Protein AF-A0A2N2SNY4-F1 (afdb_monomer)

Radius of gyration: 19.77 Å; Cα contacts (8 Å, |Δi|>4): 117; chains: 1; bounding box: 53×41×48 Å

Solvent-accessible surface area (backbone atoms only — not comparable to full-atom values): 9964 Å² total; per-residue (Å²): 101,64,59,51,67,54,63,77,70,66,74,84,57,53,71,72,62,57,64,70,41,65,40,71,82,80,48,63,94,83,63,80,76,83,81,83,76,68,65,72,81,78,48,90,68,44,53,67,62,48,39,49,49,42,38,76,70,58,77,34,98,44,68,74,47,50,36,74,88,60,61,48,67,61,62,56,43,37,53,38,34,42,36,34,71,74,74,69,45,56,78,60,51,66,59,52,51,49,35,33,75,70,67,31,40,61,59,75,58,46,70,56,45,49,61,50,49,53,50,24,33,76,68,41,36,80,79,15,34,39,27,55,53,47,26,61,74,69,73,52,53,80,84,69,64,65,92,81,70,63,94,67,65,83,52,68,76,72,88,81,79,132

Sequence (162 aa):
DWTPPHLATCGEFSEAELTAFYNPKKLPAATAFPRYLAPYHAWDYDQDKVIRKVTELGLVQRSSHASPIVSNYPINWLMMYSDLKQFGYNPYAPEFAALIRERKASLAYWRIMAPVVDFMIRNKLGLGREVRRSMEWLGLRDDDLRINLPKGAYDPPLLRDA

Secondary structure (DSSP, 8-state):
--S-HHHHHSSSS-HHHHTTS--GGGS-TT-PPP----GGGTS---HHHHHHHHHHTT-SSSGGGGSHHHHS-THHHHHHHHHHHHTSS-TTHHHHHHHHHTTSS-HHHHHHHHHHHHHHHHTT-GGGHHHHHHHHHTT--TTT----SPTTSSS-------

Structure (mmCIF, N/CA/C/O backbone):
data_AF-A0A2N2SNY4-F1
#
_entry.id   AF-A0A2N2SNY4-F1
#
loop_
_atom_site.group_PDB
_atom_site.id
_atom_site.type_symbol
_atom_site.label_atom_id
_atom_site.label_alt_id
_atom_site.label_comp_id
_atom_site.label_asym_id
_atom_site.label_entity_id
_atom_site.label_seq_id
_atom_site.pdbx_PDB_ins_code
_atom_site.Cartn_x
_atom_site.Cartn_y
_atom_site.Cartn_z
_atom_site.occupancy
_atom_site.B_iso_or_equiv
_atom_site.auth_seq_id
_atom_site.auth_comp_id
_atom_site.auth_asym_id
_atom_site.auth_atom_id
_atom_site.pdbx_PDB_model_num
ATOM 1 N N . ASP A 1 1 ? -22.367 -6.490 -8.214 1.00 81.06 1 ASP A N 1
ATOM 2 C CA . ASP A 1 1 ? -21.243 -7.423 -8.284 1.00 81.06 1 ASP A CA 1
ATOM 3 C C . ASP A 1 1 ? -19.961 -6.637 -8.114 1.00 81.06 1 ASP A C 1
ATOM 5 O O . ASP A 1 1 ? -19.827 -5.635 -8.804 1.00 81.06 1 ASP A O 1
ATOM 9 N N . TRP A 1 2 ? -19.134 -6.979 -7.126 1.00 82.88 2 TRP A N 1
ATOM 10 C CA . TRP A 1 2 ? -17.852 -6.311 -6.866 1.00 82.88 2 TRP A CA 1
ATOM 11 C C . TRP A 1 2 ? -16.659 -7.185 -7.265 1.00 82.88 2 TRP A C 1
ATOM 13 O O . TRP A 1 2 ? -15.524 -6.822 -6.967 1.00 82.88 2 TRP A O 1
ATOM 23 N N . THR A 1 3 ? -16.884 -8.317 -7.937 1.00 83.19 3 THR A N 1
ATOM 24 C CA . THR A 1 3 ? -15.789 -9.107 -8.505 1.00 83.19 3 THR A CA 1
ATOM 25 C C . THR A 1 3 ? -15.071 -8.285 -9.583 1.00 83.19 3 THR A C 1
ATOM 27 O O . THR A 1 3 ? -15.715 -7.871 -10.554 1.00 83.19 3 THR A O 1
ATOM 30 N N . PRO A 1 4 ? -13.756 -8.023 -9.454 1.00 80.50 4 PRO A N 1
ATOM 31 C CA . PRO A 1 4 ? -13.011 -7.315 -10.487 1.00 80.50 4 PRO A CA 1
ATOM 32 C C . PRO A 1 4 ? -13.043 -8.103 -11.813 1.00 80.50 4 PRO A C 1
ATOM 34 O O . PRO A 1 4 ? -12.748 -9.302 -11.796 1.00 80.50 4 PRO A O 1
ATOM 37 N N . PRO A 1 5 ? -13.358 -7.474 -12.964 1.00 79.69 5 PRO A N 1
ATOM 38 C CA . PRO A 1 5 ? -13.648 -8.192 -14.208 1.00 79.69 5 PRO A CA 1
ATOM 39 C C . PRO A 1 5 ? -12.499 -9.083 -14.666 1.00 79.69 5 PRO A C 1
ATOM 41 O O . PRO A 1 5 ? -12.719 -10.213 -15.090 1.00 79.69 5 PRO A O 1
ATOM 44 N N . HIS A 1 6 ? -11.264 -8.597 -14.528 1.00 79.62 6 HIS A N 1
ATOM 45 C CA . HIS A 1 6 ? -10.089 -9.346 -14.949 1.00 79.62 6 HIS A CA 1
ATOM 46 C C . HIS A 1 6 ? -9.870 -10.623 -14.124 1.00 79.62 6 HIS A C 1
ATOM 48 O O . HIS A 1 6 ? -9.472 -11.637 -14.694 1.00 79.62 6 HIS A O 1
ATOM 54 N N . LEU A 1 7 ? -10.191 -10.609 -12.820 1.00 84.75 7 LEU A N 1
ATOM 55 C CA . LEU A 1 7 ? -10.048 -11.790 -11.959 1.00 84.75 7 LEU A CA 1
ATOM 56 C C . LEU A 1 7 ? -10.996 -12.918 -12.376 1.00 84.75 7 LEU A C 1
ATOM 58 O O . LEU A 1 7 ? -10.652 -14.085 -12.242 1.00 84.75 7 LEU A O 1
ATOM 62 N N . ALA A 1 8 ? -12.160 -12.579 -12.939 1.00 83.00 8 ALA A N 1
ATOM 63 C CA . ALA A 1 8 ? -13.096 -13.572 -13.457 1.00 83.00 8 ALA A CA 1
ATOM 64 C C . ALA A 1 8 ? -12.580 -14.283 -14.723 1.00 83.00 8 ALA A C 1
ATOM 66 O O . ALA A 1 8 ? -13.025 -15.386 -15.028 1.00 83.00 8 ALA A O 1
ATOM 67 N N . THR A 1 9 ? -11.659 -13.662 -15.469 1.00 84.12 9 THR A N 1
ATOM 68 C CA . THR A 1 9 ? -11.185 -14.165 -16.771 1.00 84.12 9 THR A CA 1
ATOM 69 C C . THR A 1 9 ? -9.730 -14.627 -16.783 1.00 84.12 9 THR A C 1
ATOM 71 O O . THR A 1 9 ? -9.304 -15.217 -17.771 1.00 84.12 9 THR A O 1
ATOM 74 N N . CYS A 1 10 ? -8.944 -14.349 -15.738 1.00 83.94 10 CYS A N 1
ATOM 75 C CA . CYS A 1 10 ? -7.505 -14.631 -15.739 1.00 83.94 10 CYS A CA 1
ATOM 76 C C . CYS A 1 10 ? -7.155 -16.115 -15.547 1.00 83.94 10 CYS A C 1
ATOM 78 O O . CYS A 1 10 ? -6.023 -16.496 -15.817 1.00 83.94 10 CYS A O 1
ATOM 80 N N . GLY A 1 11 ? -8.100 -16.949 -15.101 1.00 88.19 11 GLY A N 1
ATOM 81 C CA . GLY A 1 11 ? -7.894 -18.391 -14.917 1.00 88.19 11 GLY A CA 1
ATOM 82 C C . GLY A 1 11 ? -7.119 -18.787 -13.654 1.00 88.19 11 GLY A C 1
ATOM 83 O O . GLY A 1 11 ? -6.949 -19.977 -13.414 1.00 88.19 11 GLY A O 1
ATOM 84 N N . GLU A 1 12 ? -6.698 -17.819 -12.835 1.00 89.00 12 GLU A N 1
ATOM 85 C CA . GLU A 1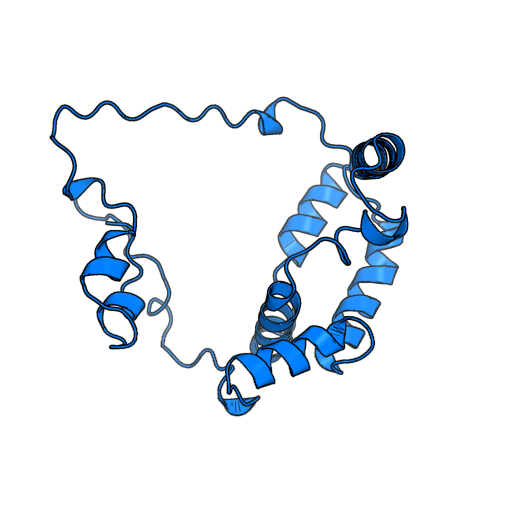 12 ? -5.934 -18.051 -11.595 1.00 89.00 12 GLU A CA 1
ATOM 86 C C . GLU A 1 12 ? -6.819 -18.359 -10.375 1.00 89.00 12 GLU A C 1
ATOM 88 O O . GLU A 1 12 ? -6.330 -18.837 -9.356 1.00 89.00 12 GLU A O 1
ATOM 93 N N . PHE A 1 13 ? -8.123 -18.076 -10.460 1.00 91.31 13 PHE A N 1
ATOM 94 C CA . PHE A 1 13 ? -9.069 -18.234 -9.355 1.00 91.31 13 PHE A CA 1
ATOM 95 C C . PHE A 1 13 ? -10.142 -19.258 -9.705 1.00 91.31 13 PHE A C 1
ATOM 97 O O . PHE A 1 13 ? -10.720 -19.239 -10.794 1.00 91.31 13 PHE A O 1
ATOM 104 N N . SER A 1 14 ? -10.450 -20.128 -8.749 1.00 92.44 14 SER A N 1
ATOM 105 C CA . SER A 1 14 ? -11.592 -21.030 -8.838 1.00 92.44 14 SER A CA 1
ATOM 106 C C . SER A 1 14 ? -12.915 -20.265 -8.761 1.00 92.44 14 SER A C 1
ATOM 108 O O . SER A 1 14 ? -13.008 -19.172 -8.197 1.00 92.44 14 SER A O 1
ATOM 110 N N . GLU A 1 15 ? -13.989 -20.874 -9.265 1.00 88.69 15 GLU A N 1
ATOM 111 C CA . GLU A 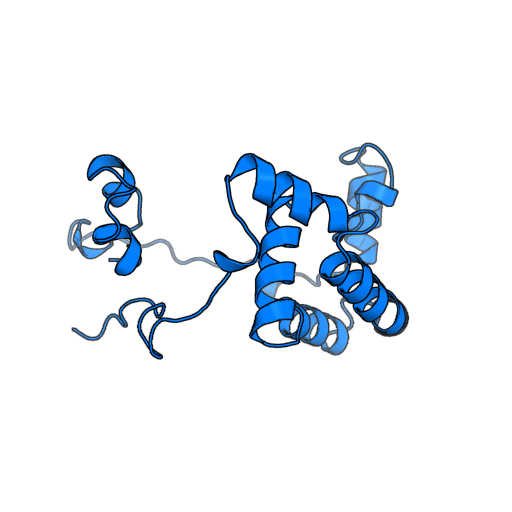1 15 ? -15.337 -20.311 -9.138 1.00 88.69 15 GLU A CA 1
ATOM 112 C C . GLU A 1 15 ? -15.706 -20.056 -7.668 1.00 88.69 15 GLU A C 1
ATOM 114 O O . GLU A 1 15 ? -16.266 -19.011 -7.335 1.00 88.69 15 GLU A O 1
ATOM 119 N N . ALA A 1 16 ? -15.320 -20.974 -6.775 1.00 91.19 16 ALA A N 1
ATOM 120 C CA . ALA A 1 16 ? -15.545 -20.849 -5.341 1.00 91.19 16 ALA A CA 1
ATOM 121 C C . ALA A 1 16 ? -14.867 -19.597 -4.761 1.00 91.19 16 ALA A C 1
ATOM 123 O O . ALA A 1 16 ? -15.512 -18.835 -4.040 1.00 91.19 16 ALA A O 1
ATOM 124 N N . GLU A 1 17 ? -13.609 -19.331 -5.118 1.00 91.69 17 GLU A N 1
ATOM 125 C CA . GLU A 1 17 ? -12.887 -18.128 -4.683 1.00 91.69 17 GLU A CA 1
ATOM 126 C C . GLU A 1 17 ? -1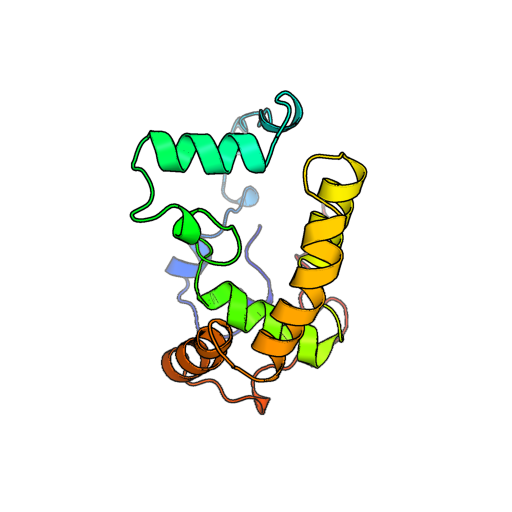3.519 -16.851 -5.243 1.00 91.69 17 GLU A C 1
ATOM 128 O O . GLU A 1 17 ? -13.693 -15.872 -4.516 1.00 91.69 17 GLU A O 1
ATOM 133 N N . LEU A 1 18 ? -13.958 -16.870 -6.503 1.00 89.19 18 LEU A N 1
ATOM 134 C CA . LEU A 1 18 ? -14.642 -15.733 -7.119 1.00 89.19 18 LEU A CA 1
ATOM 135 C C . LEU A 1 18 ? -15.987 -15.415 -6.447 1.00 89.19 18 LEU A C 1
ATOM 137 O O . LEU A 1 18 ? -16.430 -14.265 -6.474 1.00 89.19 18 LEU A O 1
ATOM 141 N N . THR A 1 19 ? -16.635 -16.391 -5.801 1.00 88.69 19 THR A N 1
ATOM 142 C CA . THR A 1 19 ? -17.858 -16.139 -5.022 1.00 88.69 19 THR A CA 1
ATOM 143 C C . THR A 1 19 ? -17.626 -15.439 -3.683 1.00 88.69 19 THR A C 1
ATOM 145 O O . THR A 1 19 ? -18.593 -14.933 -3.113 1.00 88.69 19 THR A O 1
ATOM 148 N N . ALA A 1 20 ? -16.379 -15.358 -3.202 1.00 89.25 20 ALA A N 1
ATOM 149 C CA . ALA A 1 20 ? -16.046 -14.657 -1.962 1.00 89.25 20 ALA A CA 1
ATOM 150 C C . ALA A 1 20 ? -16.148 -13.127 -2.098 1.00 89.25 20 ALA A C 1
ATOM 152 O O . ALA A 1 20 ? -16.281 -12.418 -1.097 1.00 89.25 20 ALA A O 1
ATOM 153 N N . PHE A 1 21 ? -16.113 -12.604 -3.327 1.00 87.69 21 PHE A N 1
ATOM 154 C CA . PHE A 1 21 ? -16.331 -11.186 -3.582 1.00 87.69 21 PHE A CA 1
ATOM 155 C C . PHE A 1 21 ? -17.785 -10.795 -3.313 1.00 87.69 21 PHE A C 1
ATOM 157 O O . PHE A 1 21 ? -18.740 -11.484 -3.680 1.00 87.69 21 PHE A O 1
ATOM 164 N N . TYR A 1 22 ? -17.957 -9.636 -2.681 1.00 86.12 22 TYR A N 1
ATOM 165 C CA . TYR A 1 22 ? -19.274 -9.118 -2.344 1.00 86.12 22 TYR A CA 1
ATOM 166 C C . TYR A 1 22 ? -20.125 -8.890 -3.602 1.00 86.12 22 TYR A C 1
ATOM 168 O O . TYR A 1 22 ? -19.782 -8.101 -4.483 1.00 86.12 22 TYR A O 1
ATOM 176 N N . ASN A 1 23 ? -21.285 -9.542 -3.682 1.00 86.25 23 ASN A N 1
ATOM 177 C CA . ASN A 1 23 ? -22.211 -9.351 -4.791 1.00 86.25 23 ASN A CA 1
ATOM 178 C C . ASN A 1 23 ? -23.638 -9.086 -4.288 1.00 86.25 23 ASN A C 1
ATOM 180 O O . ASN A 1 23 ? -24.374 -10.036 -4.017 1.00 86.25 23 ASN A O 1
ATOM 184 N N . PRO A 1 24 ? -24.081 -7.813 -4.233 1.00 84.25 24 PRO A N 1
ATOM 185 C CA . PRO A 1 24 ? -25.418 -7.481 -3.747 1.00 84.25 24 PRO A CA 1
ATOM 186 C C . PRO A 1 24 ? -26.536 -8.047 -4.631 1.00 84.25 24 PRO A C 1
ATOM 188 O O . PRO A 1 24 ? -27.649 -8.212 -4.153 1.00 84.25 24 PRO A O 1
ATOM 191 N N . LYS A 1 25 ? -26.248 -8.404 -5.894 1.00 84.56 25 LYS A N 1
ATOM 192 C CA . LYS A 1 25 ? -27.229 -9.013 -6.809 1.00 84.56 25 LYS A CA 1
ATOM 193 C C . LYS A 1 25 ? -27.607 -10.447 -6.410 1.00 84.56 25 LYS A C 1
ATOM 195 O O . LYS A 1 25 ? -28.624 -10.946 -6.872 1.00 84.56 25 LYS A O 1
ATOM 200 N N . LYS A 1 26 ? -26.791 -11.112 -5.580 1.00 86.69 26 LYS A N 1
ATOM 201 C CA . LYS A 1 26 ? -27.064 -12.463 -5.056 1.00 86.69 26 LYS A CA 1
ATOM 202 C C . LYS A 1 26 ? -27.872 -12.440 -3.753 1.00 86.69 26 LYS A C 1
ATOM 204 O O . LYS A 1 26 ? -28.260 -13.496 -3.263 1.00 86.69 26 LYS A O 1
ATOM 209 N N . LEU A 1 27 ? -28.091 -11.259 -3.173 1.00 87.06 27 LEU A N 1
ATOM 210 C CA . LEU A 1 27 ? -28.835 -11.106 -1.928 1.00 87.06 27 LEU A CA 1
ATOM 211 C C . LEU A 1 27 ? -30.341 -10.997 -2.220 1.00 87.06 27 LEU A C 1
ATOM 213 O O . LEU A 1 27 ? -30.719 -10.443 -3.254 1.00 87.06 27 LEU A O 1
ATOM 217 N N . PRO A 1 28 ? -31.215 -11.509 -1.335 1.00 92.50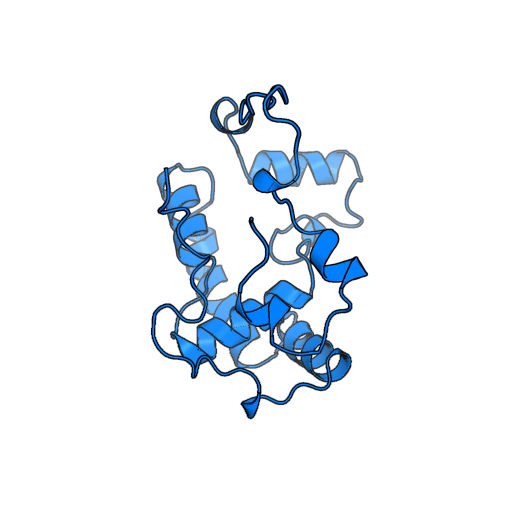 28 PRO A N 1
ATOM 218 C CA . PRO A 1 28 ? -32.656 -11.306 -1.447 1.00 92.50 28 PRO A CA 1
ATOM 219 C C . PRO A 1 28 ? -33.031 -9.827 -1.623 1.00 92.50 28 PRO A C 1
ATOM 221 O O . PRO A 1 28 ? -32.443 -8.947 -1.001 1.00 92.50 28 PRO A O 1
ATOM 224 N N . ALA A 1 29 ? -34.079 -9.536 -2.400 1.00 87.00 29 ALA A N 1
ATOM 225 C CA . ALA A 1 29 ? -34.531 -8.155 -2.624 1.00 87.00 29 ALA A CA 1
ATOM 226 C C . ALA A 1 29 ? -34.914 -7.416 -1.322 1.00 87.00 29 ALA A C 1
ATOM 228 O O . ALA A 1 29 ? -34.819 -6.196 -1.247 1.00 87.00 29 ALA A O 1
ATOM 229 N N . ALA A 1 30 ? -35.319 -8.158 -0.286 1.00 91.31 30 ALA A N 1
ATOM 230 C CA . ALA A 1 30 ? -35.651 -7.629 1.037 1.00 91.31 30 ALA A CA 1
ATOM 231 C C . ALA A 1 30 ? -34.437 -7.496 1.981 1.00 91.31 30 ALA A C 1
ATOM 233 O O . ALA A 1 30 ? -34.612 -7.227 3.170 1.00 91.31 30 ALA A O 1
ATOM 234 N N . THR A 1 31 ? -33.207 -7.713 1.501 1.00 90.38 31 THR A N 1
ATOM 235 C CA . THR A 1 31 ? -32.008 -7.578 2.331 1.00 90.38 31 THR A CA 1
ATOM 236 C C . THR A 1 31 ? -31.808 -6.124 2.751 1.00 90.38 31 THR A C 1
ATOM 238 O O . THR A 1 31 ? -31.530 -5.246 1.937 1.00 90.38 31 THR A O 1
ATOM 241 N N . ALA A 1 32 ? -31.922 -5.871 4.055 1.00 88.38 32 ALA A N 1
ATOM 242 C CA . ALA A 1 32 ? -31.587 -4.586 4.646 1.00 88.38 32 ALA A CA 1
ATOM 243 C C . ALA A 1 32 ? -30.062 -4.443 4.755 1.00 88.38 32 ALA A C 1
ATOM 245 O O . ALA A 1 32 ? -29.400 -5.234 5.429 1.00 88.38 32 ALA A O 1
ATOM 246 N N . PHE A 1 33 ? -29.502 -3.421 4.110 1.00 85.00 33 PHE A N 1
ATOM 247 C CA . PHE A 1 33 ? -28.076 -3.118 4.206 1.00 85.00 33 PHE A CA 1
ATOM 248 C C . PHE A 1 33 ? -27.789 -2.255 5.441 1.00 85.00 33 PHE A C 1
ATOM 250 O O . PHE A 1 33 ? -28.449 -1.226 5.630 1.00 85.00 33 PHE A O 1
ATOM 257 N N . PRO A 1 34 ? -26.806 -2.621 6.283 1.00 82.62 34 PRO A N 1
ATOM 258 C CA . PRO A 1 34 ? -26.417 -1.787 7.407 1.00 82.62 34 PRO A CA 1
ATOM 259 C C . PRO A 1 34 ? -25.863 -0.455 6.897 1.00 82.62 34 PRO A C 1
ATOM 261 O O . PRO A 1 34 ? -25.039 -0.399 5.983 1.00 82.62 34 PRO A O 1
ATOM 264 N N . ARG A 1 35 ? -26.299 0.643 7.517 1.00 79.94 35 ARG A N 1
ATOM 265 C CA . ARG A 1 35 ? -25.696 1.954 7.282 1.00 79.94 35 ARG A CA 1
ATOM 266 C C . ARG A 1 35 ? -24.357 1.994 8.007 1.00 79.94 35 ARG A C 1
ATOM 268 O O . ARG A 1 35 ? -24.321 1.992 9.235 1.00 79.94 35 ARG A O 1
ATOM 275 N N . TYR A 1 36 ? -23.266 2.051 7.251 1.00 70.06 36 TYR A N 1
ATOM 276 C CA . TYR A 1 36 ? -21.948 2.300 7.820 1.00 70.06 36 TYR A CA 1
ATOM 277 C C . TYR A 1 36 ? -21.863 3.755 8.282 1.00 70.06 36 TYR A C 1
ATOM 279 O O . TYR A 1 36 ? -21.897 4.685 7.477 1.00 70.06 36 TYR A O 1
ATOM 287 N N . LEU A 1 37 ? -21.746 3.947 9.592 1.00 69.31 37 LEU A N 1
ATOM 288 C CA . LEU A 1 37 ? -21.281 5.202 10.166 1.00 69.31 37 LEU A CA 1
ATOM 289 C C . LEU A 1 37 ? -19.763 5.092 10.263 1.00 69.31 37 LEU A C 1
ATOM 291 O O . LEU A 1 37 ? -19.271 4.289 11.047 1.00 69.31 37 LEU A O 1
ATOM 295 N N . ALA A 1 38 ? -19.026 5.839 9.437 1.00 66.94 38 ALA A N 1
ATOM 296 C CA . ALA A 1 38 ? -17.565 5.859 9.463 1.00 66.94 38 ALA A CA 1
ATOM 297 C C . ALA A 1 38 ? -17.086 6.662 10.692 1.00 66.94 38 ALA A C 1
ATOM 299 O O . ALA A 1 38 ? -17.069 7.894 10.636 1.00 66.94 38 ALA A O 1
ATOM 300 N N . PRO A 1 39 ? -16.696 6.023 11.814 1.00 55.69 39 PRO A N 1
ATOM 301 C CA . PRO A 1 39 ? -16.506 6.722 13.090 1.00 55.69 39 PRO A CA 1
ATOM 302 C C . PRO A 1 39 ? -15.291 7.655 13.059 1.00 55.69 39 PRO A C 1
ATOM 304 O O . PRO A 1 39 ? -15.246 8.659 13.761 1.00 55.69 39 PRO A O 1
ATOM 307 N N . TYR A 1 40 ? -14.321 7.360 12.192 1.00 52.16 40 TYR A N 1
ATOM 308 C CA . TYR A 1 40 ? -13.114 8.162 12.008 1.00 52.16 40 TYR A CA 1
ATOM 309 C C . TYR A 1 40 ? -13.348 9.497 11.289 1.00 52.16 40 TYR A C 1
ATOM 311 O O . TYR A 1 40 ? -12.439 10.318 11.253 1.00 52.16 40 TYR A O 1
ATOM 319 N N . HIS A 1 41 ? -14.555 9.758 10.773 1.00 57.06 41 HIS A N 1
ATOM 320 C CA . HIS A 1 41 ? -14.943 11.121 10.399 1.00 57.06 41 HIS A CA 1
ATOM 321 C C . HIS A 1 41 ? -15.255 12.002 11.620 1.00 57.06 41 HIS A C 1
ATOM 323 O O . HIS A 1 41 ? -15.207 13.222 11.502 1.00 57.06 41 HIS A O 1
ATOM 329 N N . ALA A 1 42 ? -15.575 11.400 12.773 1.00 57.25 42 ALA A N 1
ATOM 330 C CA . ALA A 1 42 ? -15.986 12.100 13.990 1.00 57.25 42 ALA A CA 1
ATOM 331 C C . ALA A 1 42 ? -14.889 12.178 15.070 1.00 57.25 42 ALA A C 1
ATOM 333 O O . ALA A 1 42 ? -15.061 12.900 16.050 1.00 57.25 42 ALA A O 1
ATOM 334 N N . TRP A 1 43 ? -13.772 11.458 14.913 1.00 62.75 43 TRP A N 1
ATOM 335 C CA . TRP A 1 43 ? -12.632 11.515 15.833 1.00 62.75 43 TRP A CA 1
ATOM 336 C C . TRP A 1 43 ? -11.434 12.222 15.206 1.00 62.75 43 TRP A C 1
ATOM 338 O O . TRP A 1 43 ? -10.995 11.870 14.110 1.00 62.75 43 TRP A O 1
ATOM 348 N N . ASP A 1 44 ? -10.854 13.165 15.948 1.00 71.31 44 ASP A N 1
ATOM 349 C CA . ASP A 1 44 ? -9.601 13.817 15.580 1.00 71.31 44 ASP A CA 1
ATOM 350 C C . ASP A 1 44 ? -8.460 12.792 15.573 1.00 71.31 44 ASP A C 1
ATOM 352 O O . ASP A 1 44 ? -7.954 12.370 16.617 1.00 71.31 44 ASP A O 1
ATOM 356 N N . TYR A 1 45 ? -8.074 12.348 14.377 1.00 74.25 45 TYR A N 1
ATOM 357 C CA . TYR A 1 45 ? -6.894 11.511 14.192 1.00 74.25 45 TYR A CA 1
ATOM 358 C C . TYR A 1 45 ? -5.620 12.337 14.420 1.00 74.25 45 TYR A C 1
ATOM 360 O O . TYR A 1 45 ? -5.426 13.372 13.790 1.00 74.25 45 TYR A O 1
ATOM 368 N N . ASP A 1 46 ? -4.743 11.841 15.289 1.00 79.12 46 ASP A N 1
ATOM 369 C CA . ASP A 1 46 ? -3.419 12.399 15.575 1.00 79.12 46 ASP A CA 1
ATOM 370 C C . ASP A 1 46 ? -2.403 11.250 15.545 1.00 79.12 46 ASP A C 1
ATOM 372 O O . ASP A 1 46 ? -2.422 10.360 16.405 1.00 79.12 46 ASP A O 1
ATOM 376 N N . GLN A 1 47 ? -1.536 11.249 14.529 1.00 78.62 47 GLN A N 1
ATOM 377 C CA . GLN A 1 47 ? -0.567 10.178 14.305 1.00 78.62 47 GLN A CA 1
ATOM 378 C C . GLN A 1 47 ? 0.385 9.998 15.498 1.00 78.62 47 GLN A C 1
ATOM 380 O O . GLN A 1 47 ? 0.649 8.864 15.905 1.00 78.62 47 GLN A O 1
ATOM 385 N N . ASP A 1 48 ? 0.877 11.088 16.087 1.00 83.19 48 ASP A N 1
ATOM 386 C CA . ASP A 1 48 ? 1.859 11.036 17.172 1.00 83.19 48 ASP A CA 1
ATOM 387 C C . ASP A 1 48 ? 1.221 10.500 18.453 1.00 83.19 48 ASP A C 1
ATOM 389 O O . ASP A 1 48 ? 1.813 9.680 19.166 1.00 83.19 48 ASP A O 1
ATOM 393 N N . LYS A 1 49 ? -0.023 10.909 18.724 1.00 85.06 49 LYS A N 1
ATOM 394 C CA . LYS A 1 49 ? -0.811 10.388 19.844 1.00 85.06 49 LYS A CA 1
ATOM 395 C C . LYS A 1 49 ? -1.077 8.893 19.691 1.00 85.06 49 LYS A C 1
ATOM 397 O O . LYS A 1 49 ? -0.940 8.154 20.667 1.00 85.06 49 LYS A O 1
ATOM 402 N N . VAL A 1 50 ? -1.418 8.434 18.485 1.00 83.06 50 VAL A N 1
ATOM 403 C CA . VAL A 1 50 ? -1.641 7.007 18.205 1.00 83.06 50 VAL A CA 1
ATOM 404 C C . VAL A 1 50 ? -0.349 6.214 18.385 1.00 83.06 50 VAL A C 1
ATOM 406 O O . VAL A 1 50 ? -0.354 5.242 19.138 1.00 83.06 50 VAL A O 1
ATOM 409 N N . ILE A 1 51 ? 0.762 6.649 17.778 1.00 83.62 51 ILE A N 1
ATOM 410 C CA . ILE A 1 51 ? 2.082 6.001 17.893 1.00 83.62 51 ILE A CA 1
ATOM 411 C C . ILE A 1 51 ? 2.508 5.874 19.359 1.00 83.62 51 ILE A C 1
ATOM 413 O O . ILE A 1 51 ? 2.949 4.806 19.800 1.00 83.62 51 ILE A O 1
ATOM 417 N N . ARG A 1 52 ? 2.340 6.948 20.138 1.00 87.50 52 ARG A N 1
ATOM 418 C CA . ARG A 1 52 ? 2.624 6.935 21.573 1.00 87.50 52 ARG A CA 1
ATOM 419 C C . ARG A 1 52 ? 1.747 5.916 22.289 1.00 87.50 52 ARG A C 1
ATOM 421 O O . ARG A 1 52 ? 2.268 5.086 23.027 1.00 87.50 52 ARG A O 1
ATOM 428 N N . LYS A 1 53 ? 0.439 5.926 22.022 1.00 88.06 53 LYS A N 1
ATOM 429 C CA . LYS A 1 53 ? -0.507 5.060 22.723 1.00 88.06 53 LYS A CA 1
ATOM 430 C C . LYS A 1 53 ? -0.292 3.577 22.426 1.00 88.06 53 LYS A C 1
ATOM 432 O O . LYS A 1 53 ? -0.316 2.775 23.353 1.00 88.06 53 LYS A O 1
ATOM 437 N N . VAL A 1 54 ? -0.042 3.201 21.170 1.00 86.19 54 VAL A N 1
ATOM 438 C CA . VAL A 1 54 ? 0.237 1.795 20.817 1.00 86.19 54 VAL A CA 1
ATOM 439 C C . VAL A 1 54 ? 1.549 1.302 21.430 1.00 86.19 54 VAL A C 1
ATOM 441 O O . VAL A 1 54 ? 1.643 0.138 21.813 1.00 86.19 54 VAL A O 1
ATOM 444 N N . THR A 1 55 ? 2.532 2.196 21.582 1.00 86.00 55 THR A N 1
ATOM 445 C CA . THR A 1 55 ? 3.800 1.898 22.261 1.00 86.00 55 THR A CA 1
ATOM 446 C C . THR A 1 55 ? 3.597 1.735 23.770 1.00 86.00 55 THR A C 1
ATOM 448 O O . THR A 1 55 ? 4.047 0.742 24.331 1.00 86.00 55 THR A O 1
ATOM 451 N N . GLU A 1 56 ? 2.884 2.661 24.423 1.00 90.25 56 GLU A N 1
ATOM 452 C CA . GLU A 1 56 ? 2.550 2.598 25.859 1.00 90.25 56 GLU A CA 1
ATOM 453 C C . GLU A 1 56 ? 1.802 1.314 26.230 1.00 90.25 56 GLU A C 1
ATOM 455 O O . GLU A 1 56 ? 2.042 0.736 27.285 1.00 90.25 56 GLU A O 1
ATOM 460 N N . LEU A 1 57 ? 0.892 0.867 25.362 1.00 90.62 57 LEU A N 1
ATOM 461 C CA . LEU A 1 57 ? 0.101 -0.345 25.568 1.00 90.62 57 LEU A CA 1
ATOM 462 C C . LEU A 1 57 ? 0.879 -1.642 25.278 1.00 90.62 57 LEU A C 1
ATOM 464 O O . LEU A 1 57 ? 0.321 -2.723 25.440 1.00 90.62 57 LEU A O 1
ATOM 468 N N . GLY A 1 58 ? 2.135 -1.561 24.822 1.00 87.19 58 GLY A N 1
ATOM 469 C CA . GLY A 1 58 ? 2.945 -2.735 24.484 1.00 87.19 58 GLY A CA 1
ATOM 470 C C . GLY A 1 58 ? 2.430 -3.521 23.273 1.00 87.19 58 GLY A C 1
ATOM 471 O O . GLY A 1 58 ? 2.798 -4.679 23.093 1.00 87.19 58 GLY A O 1
ATOM 472 N N . LEU A 1 59 ? 1.588 -2.906 22.430 1.00 85.00 59 LEU A N 1
ATOM 473 C CA . LEU A 1 59 ? 1.017 -3.548 21.235 1.00 85.00 59 LEU A CA 1
ATOM 474 C C . LEU A 1 59 ? 2.038 -3.690 20.099 1.00 85.00 59 LEU A C 1
ATOM 476 O O . LEU A 1 59 ? 1.790 -4.375 19.110 1.00 85.00 59 LEU A O 1
ATOM 480 N N . VAL A 1 60 ? 3.190 -3.037 20.237 1.00 81.38 60 VAL A N 1
ATOM 481 C CA . VAL A 1 60 ? 4.331 -3.134 19.331 1.00 81.38 60 VAL A CA 1
ATOM 482 C C . VAL A 1 60 ? 5.571 -3.530 20.123 1.00 81.38 60 VAL A C 1
ATOM 484 O O . VAL A 1 60 ? 5.790 -3.058 21.235 1.00 81.38 60 VAL A O 1
ATOM 487 N N . GLN A 1 61 ? 6.427 -4.371 19.537 1.00 78.12 61 GLN A N 1
ATOM 488 C CA . GLN A 1 61 ? 7.630 -4.858 20.228 1.00 78.12 61 GLN A CA 1
ATOM 489 C C . GLN A 1 61 ? 8.629 -3.739 20.566 1.00 78.12 61 GLN A C 1
ATOM 491 O O . GLN A 1 61 ? 9.381 -3.844 21.530 1.00 78.12 61 GLN A O 1
ATOM 496 N N . ARG A 1 62 ? 8.697 -2.697 19.727 1.00 78.81 62 ARG A N 1
ATOM 497 C CA . ARG A 1 62 ? 9.580 -1.530 19.885 1.00 78.81 62 ARG A CA 1
ATOM 498 C C . ARG A 1 62 ? 8.859 -0.298 19.351 1.00 78.81 62 ARG A C 1
ATOM 500 O O . ARG A 1 62 ? 8.100 -0.417 18.393 1.00 78.81 62 ARG A O 1
ATOM 507 N N . SER A 1 63 ? 9.150 0.880 19.896 1.00 70.50 63 SER A N 1
ATOM 508 C CA . SER A 1 63 ? 8.573 2.151 19.427 1.00 70.50 63 SER A CA 1
ATOM 509 C C . SER A 1 63 ? 8.841 2.417 17.940 1.00 70.50 63 SER A C 1
ATOM 511 O O . SER A 1 63 ? 7.985 2.945 17.238 1.00 70.50 63 SER A O 1
ATOM 513 N N . SER A 1 64 ? 9.987 1.975 17.415 1.00 74.56 64 SER A N 1
ATOM 514 C CA . SER A 1 64 ? 10.302 2.052 15.983 1.00 74.56 64 SER A CA 1
ATOM 515 C C . SER A 1 64 ? 9.355 1.226 15.104 1.00 74.56 64 SER A C 1
ATOM 517 O O . SER A 1 64 ? 9.113 1.602 13.959 1.00 74.56 64 SER A O 1
ATOM 519 N N . HIS A 1 65 ? 8.781 0.139 15.631 1.00 76.62 65 HIS A N 1
ATOM 520 C CA . HIS A 1 65 ? 7.787 -0.677 14.929 1.00 76.62 65 HIS A CA 1
ATOM 521 C C . HIS A 1 65 ? 6.392 -0.036 14.913 1.00 76.62 65 HIS A C 1
ATOM 523 O O . HIS A 1 65 ? 5.527 -0.528 14.203 1.00 76.62 65 HIS A O 1
ATOM 529 N N . ALA A 1 66 ? 6.158 1.058 15.648 1.00 76.06 66 ALA A N 1
ATOM 530 C CA . ALA A 1 66 ? 4.916 1.827 15.540 1.00 76.06 66 ALA A CA 1
ATOM 531 C C . ALA A 1 66 ? 4.889 2.745 14.306 1.00 76.06 66 ALA A C 1
ATOM 533 O O . ALA A 1 66 ? 3.834 3.278 13.966 1.00 76.06 66 ALA A O 1
ATOM 534 N N . SER A 1 67 ? 6.033 2.952 13.639 1.00 72.75 67 SER A N 1
ATOM 535 C CA . SER A 1 67 ? 6.089 3.759 12.421 1.00 72.75 67 SER A CA 1
ATOM 536 C C . SER A 1 67 ? 5.220 3.129 11.328 1.00 72.75 67 SER A C 1
ATOM 538 O O . SER A 1 67 ? 5.417 1.947 11.035 1.00 72.75 67 SER A O 1
ATOM 540 N N . PRO A 1 68 ? 4.342 3.898 10.654 1.00 69.00 68 PRO A N 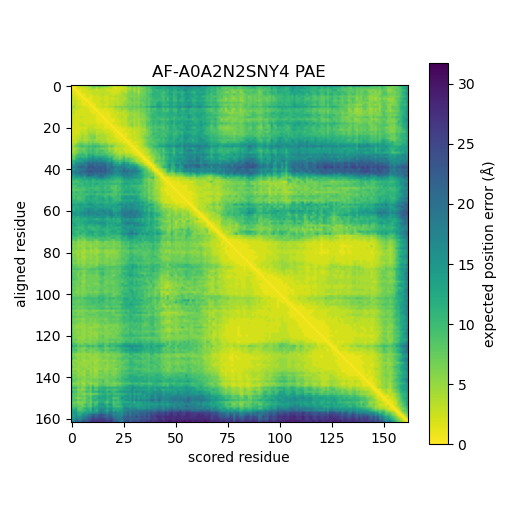1
ATOM 541 C CA . PRO A 1 68 ? 3.540 3.405 9.532 1.00 69.00 68 PRO A CA 1
ATOM 542 C C . PRO A 1 68 ? 4.377 2.806 8.396 1.00 69.00 68 PRO A C 1
ATOM 544 O O . PRO A 1 68 ? 3.890 1.982 7.632 1.00 69.00 68 PRO A O 1
ATOM 547 N N . ILE A 1 69 ? 5.645 3.205 8.280 1.00 73.00 69 ILE A N 1
ATOM 548 C CA . ILE A 1 69 ? 6.580 2.654 7.293 1.00 73.00 69 ILE A CA 1
ATOM 549 C C . ILE A 1 69 ? 6.929 1.194 7.638 1.00 73.00 69 ILE A C 1
ATOM 551 O O . ILE A 1 69 ? 7.161 0.384 6.749 1.00 73.00 69 ILE A O 1
ATOM 555 N N . VAL A 1 70 ? 6.957 0.843 8.925 1.00 71.38 70 VAL A N 1
ATOM 556 C CA . VAL A 1 70 ? 7.456 -0.447 9.425 1.00 71.38 70 VAL A CA 1
ATOM 557 C C . VAL A 1 70 ? 6.324 -1.411 9.784 1.00 71.38 70 VAL A C 1
ATOM 559 O O . VAL A 1 70 ? 6.469 -2.610 9.578 1.00 71.38 70 VAL A O 1
ATOM 562 N N . SER A 1 71 ? 5.203 -0.909 10.305 1.00 68.69 71 SER A N 1
ATOM 563 C CA . SER A 1 71 ? 4.052 -1.727 10.722 1.00 68.69 71 SER A CA 1
ATOM 564 C C . SER A 1 71 ? 3.146 -2.178 9.575 1.00 68.69 71 SER A C 1
ATOM 566 O O . SER A 1 71 ? 2.227 -2.965 9.795 1.00 68.69 71 SER A O 1
ATOM 568 N N . ASN A 1 72 ? 3.370 -1.668 8.363 1.00 75.62 72 ASN A N 1
ATOM 569 C CA . ASN A 1 72 ? 2.546 -1.982 7.204 1.00 75.62 72 ASN A CA 1
ATOM 570 C C . ASN A 1 72 ? 2.795 -3.390 6.650 1.00 75.62 72 ASN A C 1
ATOM 572 O O . ASN A 1 72 ? 3.825 -4.017 6.899 1.00 75.62 72 ASN A O 1
ATOM 576 N N . TYR A 1 73 ? 1.846 -3.869 5.844 1.00 82.44 73 TYR A N 1
ATOM 577 C CA . TYR A 1 73 ? 1.965 -5.172 5.203 1.00 82.44 73 TYR A CA 1
ATOM 578 C C . TYR A 1 73 ? 3.123 -5.185 4.180 1.00 82.44 73 TYR A C 1
ATOM 580 O O . TYR A 1 73 ? 3.203 -4.267 3.358 1.00 82.44 73 TYR A O 1
ATOM 588 N N . PRO A 1 74 ? 4.012 -6.203 4.177 1.00 82.81 74 PRO A N 1
ATOM 589 C CA . PRO A 1 74 ? 5.214 -6.208 3.336 1.00 82.81 74 PRO A CA 1
ATOM 590 C C . PRO A 1 74 ? 4.970 -6.043 1.829 1.00 82.81 74 PRO A C 1
ATOM 592 O O . PRO A 1 74 ? 5.777 -5.399 1.159 1.00 82.81 74 PRO A O 1
ATOM 595 N N . ILE A 1 75 ? 3.841 -6.534 1.297 1.00 88.25 75 ILE A N 1
ATOM 596 C CA . ILE A 1 75 ? 3.497 -6.372 -0.130 1.00 88.25 75 ILE A CA 1
ATOM 597 C C . ILE A 1 75 ? 3.334 -4.895 -0.519 1.00 88.25 75 ILE A C 1
ATOM 599 O O . ILE A 1 75 ? 3.585 -4.544 -1.671 1.00 88.25 75 ILE A O 1
ATOM 603 N N . ASN A 1 76 ? 2.991 -4.001 0.414 1.00 89.00 76 ASN A N 1
ATOM 604 C CA . ASN A 1 76 ? 2.829 -2.578 0.104 1.00 89.00 76 ASN A CA 1
ATOM 605 C C . ASN A 1 76 ? 4.107 -1.985 -0.507 1.00 89.00 76 ASN A C 1
ATOM 607 O O . ASN A 1 76 ? 4.024 -1.131 -1.384 1.00 89.00 76 ASN A O 1
ATOM 611 N N . TRP A 1 77 ? 5.287 -2.480 -0.115 1.00 91.00 77 TRP A N 1
ATOM 612 C CA . TRP A 1 77 ? 6.559 -2.078 -0.718 1.00 91.00 77 TRP A CA 1
ATOM 613 C C . TRP A 1 77 ? 6.633 -2.428 -2.204 1.00 91.00 77 TRP A C 1
ATOM 615 O O . TRP A 1 77 ? 7.056 -1.594 -3.004 1.00 91.00 77 TRP A O 1
ATOM 625 N N . LEU A 1 78 ? 6.190 -3.631 -2.580 1.00 92.56 78 LEU A N 1
ATOM 626 C CA . LEU A 1 78 ? 6.132 -4.070 -3.974 1.00 92.56 78 LEU A CA 1
ATOM 627 C C . LEU A 1 78 ? 5.119 -3.250 -4.783 1.00 92.56 78 LEU A C 1
ATOM 629 O O . LEU A 1 78 ? 5.432 -2.837 -5.898 1.00 92.56 78 LEU A O 1
ATOM 633 N N . MET A 1 79 ? 3.944 -2.959 -4.216 1.00 91.12 79 MET A N 1
ATOM 634 C CA . MET A 1 79 ? 2.938 -2.120 -4.883 1.00 91.12 79 MET A CA 1
ATOM 635 C C . MET A 1 79 ? 3.465 -0.701 -5.122 1.00 91.12 79 MET A C 1
ATOM 637 O O . MET A 1 79 ? 3.446 -0.220 -6.252 1.00 91.12 79 MET A O 1
ATOM 641 N N . MET A 1 80 ? 4.050 -0.069 -4.096 1.00 92.25 80 MET A N 1
ATOM 642 C CA . MET A 1 80 ? 4.680 1.247 -4.248 1.00 92.25 80 MET A CA 1
ATOM 643 C C . MET A 1 80 ? 5.822 1.223 -5.272 1.00 92.25 80 MET A C 1
ATOM 645 O O . MET A 1 80 ? 5.994 2.192 -6.004 1.00 92.25 80 MET A O 1
ATOM 649 N N . TYR A 1 81 ? 6.602 0.137 -5.346 1.00 93.31 81 TYR A N 1
ATOM 650 C CA . TYR A 1 81 ? 7.648 -0.020 -6.362 1.00 93.31 81 TYR A CA 1
ATOM 651 C C . TYR A 1 81 ? 7.075 -0.052 -7.781 1.00 93.31 81 TYR A C 1
ATOM 653 O O . TYR A 1 81 ? 7.586 0.657 -8.649 1.00 93.31 81 TYR A O 1
ATOM 661 N N . SER A 1 82 ? 6.018 -0.839 -8.006 1.00 92.38 82 SER A N 1
ATOM 662 C CA . SER A 1 82 ? 5.325 -0.920 -9.296 1.00 92.38 82 SER A CA 1
ATOM 663 C C . SER A 1 82 ? 4.843 0.461 -9.753 1.00 92.38 82 SER A C 1
ATOM 665 O O . SER A 1 82 ? 5.158 0.895 -10.862 1.00 92.38 82 SER A O 1
ATOM 667 N N . ASP A 1 83 ? 4.176 1.201 -8.869 1.00 90.19 83 ASP A N 1
ATOM 668 C CA . ASP A 1 83 ? 3.628 2.523 -9.185 1.00 90.19 83 ASP A CA 1
ATOM 669 C C . ASP A 1 83 ? 4.719 3.584 -9.369 1.00 90.19 83 ASP A C 1
ATOM 671 O O . ASP A 1 83 ? 4.675 4.369 -10.318 1.00 90.19 83 ASP A O 1
ATOM 675 N N . LEU A 1 84 ? 5.767 3.572 -8.539 1.00 91.50 84 LEU A N 1
ATOM 676 C CA . LEU A 1 84 ? 6.921 4.457 -8.719 1.00 91.50 84 LEU A CA 1
ATOM 677 C C . LEU A 1 84 ? 7.630 4.208 -10.052 1.00 91.50 84 LEU A C 1
ATOM 679 O O . LEU A 1 84 ? 8.132 5.159 -10.652 1.00 91.50 84 LEU A O 1
ATOM 683 N N . LYS A 1 85 ? 7.691 2.952 -10.506 1.00 90.00 85 LYS A N 1
ATOM 684 C CA . LYS A 1 85 ? 8.296 2.576 -11.787 1.00 90.00 85 LYS A CA 1
ATOM 685 C C . LYS A 1 85 ? 7.421 2.994 -12.969 1.00 90.00 85 LYS A C 1
ATOM 687 O O . LYS A 1 85 ? 7.954 3.504 -13.951 1.00 90.00 85 LYS A O 1
ATOM 692 N N . GLN A 1 86 ? 6.109 2.785 -12.876 1.00 88.06 86 GLN A N 1
ATOM 693 C CA . GLN A 1 86 ? 5.185 2.983 -13.993 1.00 88.06 86 GLN A CA 1
ATOM 694 C C . GLN A 1 86 ? 4.667 4.423 -14.110 1.00 88.06 86 GLN A C 1
ATOM 696 O O . GLN A 1 86 ? 4.544 4.948 -15.214 1.00 88.06 86 GLN A O 1
ATOM 701 N N . PHE A 1 87 ? 4.365 5.065 -12.982 1.00 86.81 87 PHE A N 1
ATOM 702 C CA . PHE A 1 87 ? 3.760 6.398 -12.922 1.00 86.81 87 PHE A CA 1
ATOM 703 C C . PHE A 1 87 ? 4.710 7.481 -12.405 1.00 86.81 87 PHE A C 1
ATOM 705 O O . PHE A 1 87 ? 4.447 8.670 -12.581 1.00 86.81 87 PHE A O 1
ATOM 712 N N . GLY A 1 88 ? 5.823 7.097 -11.774 1.00 88.50 88 GLY A N 1
ATOM 713 C CA . GLY A 1 88 ? 6.841 8.034 -11.296 1.00 88.50 88 GLY A CA 1
ATOM 714 C C . GLY A 1 88 ? 6.577 8.631 -9.912 1.00 88.50 88 GLY A C 1
ATOM 715 O O . GLY A 1 88 ? 7.403 9.417 -9.444 1.00 88.50 88 GLY A O 1
ATOM 716 N N . TYR A 1 89 ? 5.490 8.250 -9.234 1.00 88.62 89 TYR A N 1
ATOM 717 C CA . TYR A 1 89 ? 5.126 8.755 -7.906 1.00 88.62 89 TYR A CA 1
ATOM 718 C C . TYR A 1 89 ? 4.658 7.636 -6.963 1.00 88.62 89 TYR A C 1
ATOM 720 O O . TYR A 1 89 ? 4.276 6.555 -7.4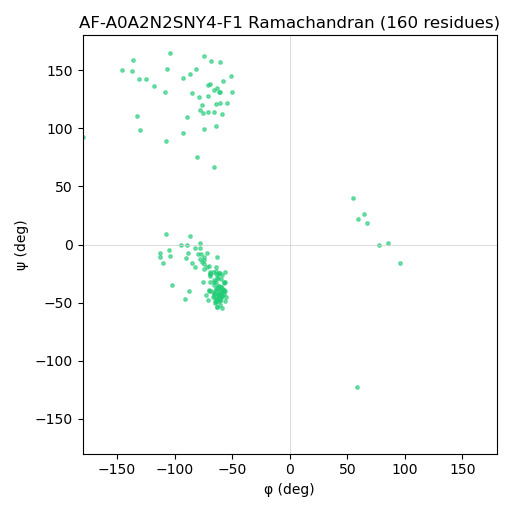02 1.00 88.62 89 TYR A O 1
ATOM 728 N N . ASN A 1 90 ? 4.718 7.900 -5.656 1.00 88.94 90 ASN A N 1
ATOM 729 C CA . ASN A 1 90 ? 4.258 6.980 -4.619 1.00 88.94 90 ASN A CA 1
ATOM 730 C C . ASN A 1 90 ? 2.723 7.035 -4.495 1.00 88.94 90 ASN A C 1
ATOM 732 O O . ASN A 1 90 ? 2.195 8.135 -4.299 1.00 88.94 90 ASN A O 1
ATOM 736 N N . PRO A 1 91 ? 2.002 5.902 -4.560 1.00 88.06 91 PRO A N 1
ATOM 737 C CA . PRO A 1 91 ? 0.540 5.892 -4.556 1.00 88.06 91 PRO A CA 1
ATOM 738 C C . PRO A 1 91 ? -0.074 6.493 -3.294 1.00 88.06 91 PRO A C 1
ATOM 740 O O . PRO A 1 91 ? -1.175 7.013 -3.383 1.00 88.06 91 PRO A O 1
ATOM 743 N N . TYR A 1 92 ? 0.643 6.499 -2.163 1.00 86.88 92 TYR A N 1
ATOM 744 C CA . TYR A 1 92 ? 0.168 7.088 -0.906 1.00 86.88 92 TYR A CA 1
ATOM 745 C C . TYR A 1 92 ? 0.367 8.610 -0.808 1.00 86.88 92 TYR A C 1
ATOM 747 O O . TYR A 1 92 ? 0.027 9.229 0.206 1.00 86.88 92 TYR A O 1
ATOM 755 N N . ALA A 1 93 ? 0.983 9.240 -1.814 1.00 88.81 93 ALA A N 1
ATOM 756 C CA . ALA A 1 93 ? 1.245 10.676 -1.788 1.00 88.81 93 ALA A CA 1
ATOM 757 C C . ALA A 1 93 ? -0.034 11.525 -1.606 1.00 88.81 93 ALA A C 1
ATOM 759 O O . ALA A 1 93 ? 0.014 12.469 -0.808 1.00 88.81 93 ALA A O 1
ATOM 760 N N . PRO A 1 94 ? -1.176 11.230 -2.265 1.00 88.88 94 PRO A N 1
ATOM 761 C CA . PRO A 1 94 ? -2.425 11.959 -2.047 1.00 88.88 94 PRO A CA 1
ATOM 762 C C . PRO A 1 94 ? -2.942 11.862 -0.606 1.00 88.88 94 PRO A C 1
ATOM 764 O O . PRO A 1 94 ? -3.317 12.886 -0.027 1.00 88.88 94 PRO A O 1
ATOM 767 N N . GLU A 1 95 ? -2.917 10.668 -0.011 1.00 85.31 95 GLU A N 1
ATOM 768 C CA . GLU A 1 95 ? -3.375 10.391 1.351 1.00 85.31 95 GLU A CA 1
ATOM 769 C C . GLU A 1 95 ? -2.508 11.129 2.372 1.00 85.31 95 GLU A C 1
ATOM 771 O O . GLU A 1 95 ? -3.027 11.854 3.223 1.00 85.31 95 GLU A O 1
ATOM 776 N N . PHE A 1 96 ? -1.179 11.032 2.260 1.00 86.88 96 PHE A N 1
ATOM 777 C CA . PHE A 1 96 ? -0.275 11.771 3.146 1.00 86.88 96 PHE A CA 1
ATOM 778 C C . PHE A 1 96 ? -0.398 13.284 2.962 1.00 86.88 96 PHE A C 1
ATOM 780 O O . PHE A 1 96 ? -0.387 14.024 3.947 1.00 86.88 96 PHE A O 1
ATOM 787 N N . ALA A 1 97 ? -0.572 13.770 1.730 1.00 89.25 97 ALA A N 1
ATOM 788 C CA . ALA A 1 97 ? -0.797 15.189 1.482 1.00 89.25 97 ALA A CA 1
ATOM 789 C C . ALA A 1 97 ? -2.106 15.683 2.123 1.00 89.25 97 ALA A C 1
ATOM 791 O O . ALA A 1 97 ? -2.139 16.797 2.651 1.00 89.25 97 ALA A O 1
ATOM 792 N N . ALA A 1 98 ? -3.169 14.871 2.115 1.00 89.44 98 ALA A N 1
ATOM 793 C CA . ALA A 1 98 ? -4.411 15.177 2.821 1.00 89.44 98 ALA A CA 1
ATOM 794 C C . ALA A 1 98 ? -4.192 15.242 4.340 1.00 89.44 98 ALA A C 1
ATOM 796 O O . ALA A 1 98 ? -4.510 16.262 4.950 1.00 89.44 98 ALA A O 1
ATOM 797 N N . LEU A 1 99 ? -3.541 14.233 4.930 1.00 86.88 99 LEU A N 1
ATOM 798 C CA . LEU A 1 99 ? -3.224 14.205 6.364 1.00 86.88 99 LEU A CA 1
ATOM 799 C C . LEU A 1 99 ? -2.381 15.409 6.808 1.00 86.88 99 LEU A C 1
ATOM 801 O O . LEU A 1 99 ? -2.622 15.979 7.872 1.00 86.88 99 LEU A O 1
ATOM 805 N N . ILE A 1 100 ? -1.413 15.827 5.992 1.00 88.88 100 ILE A N 1
ATOM 806 C CA . ILE A 1 100 ? -0.587 17.008 6.268 1.00 88.88 100 ILE A CA 1
ATOM 807 C C . ILE A 1 100 ? -1.425 18.292 6.224 1.00 88.88 100 ILE A C 1
ATOM 809 O O . ILE A 1 100 ? -1.299 19.132 7.117 1.00 88.88 100 ILE A O 1
ATOM 813 N N . ARG A 1 101 ? -2.295 18.458 5.216 1.00 90.88 101 ARG A N 1
ATOM 814 C CA . ARG A 1 101 ? -3.193 19.627 5.118 1.00 90.88 101 ARG A CA 1
ATOM 815 C C . ARG A 1 101 ? -4.162 19.701 6.296 1.00 90.88 101 ARG A C 1
ATOM 817 O O . ARG A 1 101 ? -4.432 20.792 6.789 1.00 90.88 101 ARG A O 1
ATOM 824 N N . GLU A 1 102 ? -4.616 18.551 6.778 1.00 88.56 102 GLU A N 1
ATOM 825 C CA . GLU A 1 102 ? -5.460 18.422 7.969 1.00 88.56 102 GLU A CA 1
ATOM 826 C C . GLU A 1 102 ? -4.678 18.547 9.290 1.00 88.56 102 GLU A C 1
ATOM 828 O O . GLU A 1 102 ? -5.273 18.461 10.359 1.00 88.56 102 GLU A O 1
ATOM 833 N N . ARG A 1 103 ? -3.354 18.773 9.241 1.00 85.94 103 ARG A N 1
ATOM 834 C CA . ARG A 1 103 ? -2.439 18.844 10.400 1.00 85.94 103 ARG A CA 1
ATOM 835 C C . ARG A 1 103 ? -2.392 17.574 11.254 1.00 85.94 103 ARG A C 1
ATOM 837 O O . ARG A 1 103 ? -1.969 17.618 12.404 1.00 85.94 103 ARG A O 1
ATOM 844 N N . LYS A 1 104 ? -2.769 16.439 10.673 1.00 83.25 104 LYS A N 1
ATOM 845 C CA . LYS A 1 104 ? -2.756 15.120 11.316 1.00 83.25 104 LYS A CA 1
ATOM 846 C C . LYS A 1 104 ? -1.431 14.375 11.130 1.00 83.25 104 LYS A C 1
ATOM 848 O O . LYS A 1 104 ? -1.196 13.357 11.776 1.00 83.25 104 LYS A O 1
ATOM 853 N N . ALA A 1 105 ? -0.573 14.881 10.243 1.00 85.44 105 ALA A N 1
ATOM 854 C CA . ALA A 1 105 ? 0.777 14.390 9.994 1.00 85.44 105 ALA A CA 1
ATOM 855 C C . ALA A 1 105 ? 1.771 15.556 9.845 1.00 85.44 105 ALA A C 1
ATOM 857 O O . ALA A 1 105 ? 1.429 16.637 9.361 1.00 85.44 105 ALA A O 1
ATOM 858 N N . SER A 1 106 ? 3.029 15.333 10.233 1.00 87.25 106 SER A N 1
ATOM 859 C CA . SER A 1 106 ? 4.078 16.360 10.195 1.00 87.25 106 SER A CA 1
ATOM 860 C C . SER A 1 106 ? 4.637 16.579 8.784 1.00 87.25 106 SER A C 1
ATOM 862 O O . SER A 1 106 ? 5.310 15.708 8.229 1.00 87.25 106 SER A O 1
ATOM 864 N N . LEU A 1 107 ? 4.439 17.782 8.226 1.00 89.75 107 LEU A N 1
ATOM 865 C CA . LEU A 1 107 ? 5.033 18.181 6.941 1.00 89.75 107 LEU A CA 1
ATOM 866 C C . LEU A 1 107 ? 6.565 18.112 6.968 1.00 89.75 107 LEU A C 1
ATOM 868 O O . LEU A 1 107 ? 7.176 17.650 6.010 1.00 89.75 107 LEU A O 1
ATOM 872 N N . ALA A 1 108 ? 7.193 18.585 8.049 1.00 90.62 108 ALA A N 1
ATOM 873 C CA . ALA A 1 108 ? 8.651 18.656 8.145 1.00 90.62 108 ALA A CA 1
ATOM 874 C C . ALA A 1 108 ? 9.287 17.261 8.078 1.00 90.62 108 ALA A C 1
ATOM 876 O O . ALA A 1 108 ? 10.262 17.062 7.355 1.00 90.62 108 ALA A O 1
ATOM 877 N N . TYR A 1 109 ? 8.685 16.299 8.781 1.00 88.38 109 TYR A N 1
ATOM 878 C CA . TYR A 1 109 ? 9.096 14.901 8.746 1.00 88.38 109 TYR A CA 1
ATOM 879 C C . TYR A 1 109 ? 8.923 14.308 7.344 1.00 88.38 109 TYR A C 1
ATOM 881 O O . TYR A 1 109 ? 9.882 13.807 6.757 1.00 88.38 109 TYR A O 1
ATOM 889 N N . TRP A 1 110 ? 7.719 14.413 6.772 1.00 89.50 110 TRP A N 1
ATOM 890 C CA . TRP A 1 110 ? 7.400 13.781 5.491 1.00 89.50 110 TRP A CA 1
ATOM 891 C C . TRP A 1 110 ? 8.118 14.411 4.299 1.00 89.50 110 TRP A C 1
ATOM 893 O O . TRP A 1 110 ? 8.442 13.703 3.352 1.00 89.50 110 TRP A O 1
ATOM 903 N N . ARG A 1 111 ? 8.473 15.699 4.365 1.00 91.56 111 ARG A N 1
ATOM 904 C CA . ARG A 1 111 ? 9.302 16.353 3.342 1.00 91.56 111 ARG A CA 1
ATOM 905 C C . ARG A 1 111 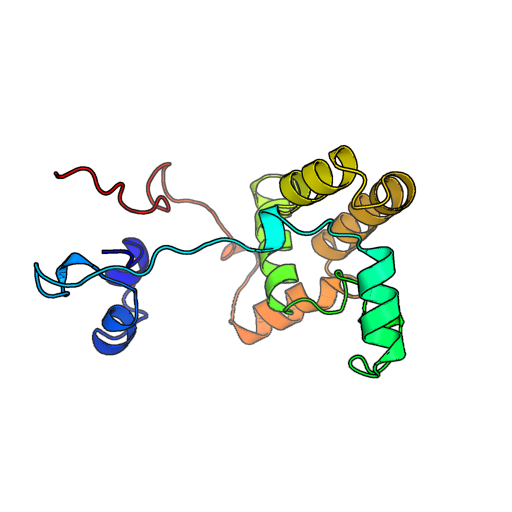? 10.698 15.731 3.225 1.00 91.56 111 ARG A C 1
ATOM 907 O O . ARG A 1 111 ? 11.280 15.767 2.148 1.00 91.56 111 ARG A O 1
ATOM 914 N N . ILE A 1 112 ? 11.223 15.171 4.314 1.00 92.56 112 ILE A N 1
ATOM 915 C CA . ILE A 1 112 ? 12.511 14.463 4.332 1.00 92.56 112 ILE A CA 1
ATOM 916 C C . ILE A 1 112 ? 12.297 12.975 4.051 1.00 92.56 112 ILE A C 1
ATOM 918 O O . ILE A 1 112 ? 12.992 12.390 3.224 1.00 92.56 112 ILE A O 1
ATOM 922 N N . MET A 1 113 ? 11.325 12.358 4.722 1.00 90.19 113 MET A N 1
ATOM 923 C CA . MET A 1 113 ? 11.152 10.909 4.684 1.00 90.19 113 MET A CA 1
ATOM 924 C C . MET A 1 113 ? 10.538 10.387 3.390 1.00 90.19 113 MET A C 1
ATOM 926 O O . MET A 1 113 ? 10.912 9.294 2.980 1.00 90.19 113 MET A O 1
ATOM 930 N N . ALA A 1 114 ? 9.656 11.134 2.718 1.00 90.81 114 ALA A N 1
ATOM 931 C CA . ALA A 1 114 ? 9.060 10.672 1.462 1.00 90.81 114 ALA A CA 1
ATOM 932 C C . ALA A 1 114 ? 10.119 10.424 0.362 1.00 90.81 114 ALA A C 1
ATOM 934 O O . ALA A 1 114 ? 10.182 9.296 -0.126 1.00 90.81 114 ALA A O 1
ATOM 935 N N . PRO A 1 115 ? 11.034 11.368 0.040 1.00 92.62 115 PRO A N 1
ATOM 936 C CA . PRO A 1 115 ? 12.111 11.100 -0.917 1.00 92.62 115 PRO A CA 1
ATOM 937 C C . PRO A 1 115 ? 13.027 9.943 -0.499 1.00 92.62 115 PRO A C 1
ATOM 939 O O . PRO A 1 115 ? 13.478 9.174 -1.344 1.00 92.62 115 PRO A O 1
ATOM 942 N N . VAL A 1 116 ? 13.309 9.808 0.802 1.00 92.19 116 VAL A N 1
ATOM 943 C CA . VAL A 1 116 ? 14.148 8.722 1.334 1.00 92.19 116 VAL A CA 1
ATOM 944 C C . VAL A 1 116 ? 13.471 7.366 1.136 1.00 92.19 116 VAL A C 1
ATOM 946 O O . VAL A 1 116 ? 14.117 6.415 0.698 1.00 92.19 116 VAL A O 1
ATOM 949 N N . VAL A 1 117 ? 12.172 7.269 1.423 1.00 91.00 117 VAL A N 1
ATOM 950 C CA . VAL A 1 117 ? 11.378 6.052 1.217 1.00 91.00 117 VAL A CA 1
ATOM 951 C C . VAL A 1 117 ? 11.299 5.706 -0.266 1.00 91.00 117 VAL A C 1
ATOM 953 O O . VAL A 1 117 ? 11.615 4.575 -0.628 1.00 91.00 117 VAL A O 1
ATOM 956 N N . ASP A 1 118 ? 11.000 6.674 -1.131 1.00 93.50 118 ASP A N 1
ATOM 957 C CA . ASP A 1 118 ? 10.956 6.455 -2.579 1.00 93.50 118 ASP A CA 1
ATOM 958 C C . ASP A 1 118 ? 12.317 6.002 -3.124 1.00 93.50 118 ASP A C 1
ATOM 960 O O . ASP A 1 118 ? 12.389 5.084 -3.944 1.00 93.50 118 ASP A O 1
ATOM 964 N N . PHE A 1 119 ? 13.417 6.579 -2.629 1.00 94.31 119 PHE A N 1
ATOM 965 C CA . PHE A 1 119 ? 14.767 6.142 -2.975 1.00 94.31 119 PHE A CA 1
ATOM 966 C C . PHE A 1 119 ? 15.037 4.698 -2.530 1.00 94.31 119 PHE A C 1
ATOM 968 O O . PHE A 1 119 ? 15.547 3.898 -3.320 1.00 94.31 119 PHE A O 1
ATOM 975 N N . MET A 1 120 ? 14.681 4.341 -1.292 1.00 93.12 120 MET A N 1
ATOM 976 C CA . MET A 1 120 ? 14.820 2.973 -0.783 1.00 93.12 120 MET A CA 1
ATOM 977 C C . MET A 1 120 ? 14.011 1.974 -1.612 1.00 93.12 120 MET A C 1
ATOM 979 O O . MET A 1 120 ? 14.533 0.911 -1.946 1.00 93.12 120 MET A O 1
ATOM 983 N N . ILE A 1 121 ? 12.772 2.319 -1.974 1.00 93.00 121 ILE A N 1
ATOM 984 C CA . ILE A 1 121 ? 11.886 1.482 -2.790 1.00 93.00 121 ILE A CA 1
ATOM 985 C C . ILE A 1 121 ? 12.482 1.274 -4.183 1.00 93.00 121 ILE A C 1
ATOM 987 O O . ILE A 1 121 ? 12.690 0.134 -4.596 1.00 93.00 121 ILE A O 1
ATOM 991 N N . ARG A 1 122 ? 12.822 2.361 -4.890 1.00 92.06 122 ARG A N 1
ATOM 992 C CA . ARG A 1 122 ? 13.347 2.307 -6.268 1.00 92.06 122 ARG A CA 1
ATOM 993 C C . ARG A 1 122 ? 14.617 1.471 -6.377 1.00 92.06 122 ARG A C 1
ATOM 995 O O . ARG A 1 122 ? 14.782 0.731 -7.342 1.00 92.06 122 ARG A O 1
ATOM 1002 N N . ASN A 1 123 ? 15.490 1.570 -5.378 1.00 92.88 123 ASN A N 1
ATOM 1003 C CA . ASN A 1 123 ? 16.767 0.859 -5.357 1.00 92.88 123 ASN A CA 1
ATOM 1004 C C . ASN A 1 123 ? 16.705 -0.483 -4.606 1.00 92.88 123 ASN A C 1
ATOM 1006 O O . ASN A 1 123 ? 17.715 -1.180 -4.518 1.00 92.88 123 ASN A O 1
ATOM 1010 N N . LYS A 1 124 ? 15.539 -0.863 -4.062 1.00 92.75 124 LYS A N 1
ATOM 1011 C CA . LYS A 1 124 ? 15.328 -2.096 -3.283 1.00 92.75 124 LYS A CA 1
ATOM 1012 C C . LYS A 1 124 ? 16.305 -2.215 -2.092 1.00 92.75 124 LYS A C 1
ATOM 1014 O O . LYS A 1 124 ? 16.845 -3.287 -1.807 1.00 92.75 124 LYS A O 1
ATOM 1019 N N . LEU A 1 125 ? 16.563 -1.097 -1.405 1.00 90.94 125 LEU A N 1
ATOM 1020 C CA . LEU A 1 125 ? 17.515 -0.966 -0.290 1.00 90.94 125 LEU A CA 1
ATOM 1021 C C . LEU A 1 125 ? 16.802 -0.826 1.059 1.00 90.94 125 LEU A C 1
ATOM 1023 O O . LEU A 1 125 ? 15.710 -0.272 1.137 1.00 90.94 125 LEU A O 1
ATOM 1027 N N . GLY A 1 126 ? 17.441 -1.282 2.142 1.00 87.81 126 GLY A N 1
ATOM 1028 C CA . GLY A 1 126 ? 16.862 -1.208 3.489 1.00 87.81 126 GLY A CA 1
ATOM 1029 C C . GLY A 1 126 ? 15.519 -1.939 3.557 1.00 87.81 126 GLY A C 1
ATOM 1030 O O . GLY A 1 126 ? 15.449 -3.112 3.197 1.00 87.81 126 GLY A O 1
ATOM 1031 N N . LEU A 1 127 ? 14.459 -1.231 3.957 1.00 83.88 127 LEU A N 1
ATOM 1032 C CA . LEU A 1 127 ? 13.087 -1.758 3.937 1.00 83.88 127 LEU A CA 1
ATOM 1033 C C . LEU A 1 127 ? 12.565 -2.016 2.512 1.00 83.88 127 LEU A C 1
ATOM 1035 O O . LEU A 1 127 ? 11.750 -2.908 2.310 1.00 83.88 127 LEU A O 1
ATOM 1039 N N . GLY A 1 128 ? 13.118 -1.342 1.498 1.00 85.06 128 GLY A N 1
ATOM 1040 C CA . GLY A 1 128 ? 12.849 -1.641 0.091 1.00 85.06 128 GLY A CA 1
ATOM 1041 C C . GLY A 1 128 ? 13.300 -3.041 -0.344 1.00 85.06 128 GLY A C 1
ATOM 1042 O O . GLY A 1 128 ? 12.913 -3.494 -1.417 1.00 85.06 128 GLY A O 1
ATOM 1043 N N . ARG A 1 129 ? 14.075 -3.775 0.469 1.00 90.12 129 ARG A N 1
ATOM 1044 C CA . ARG A 1 129 ? 14.381 -5.194 0.206 1.00 90.12 129 ARG A CA 1
ATOM 1045 C C . ARG A 1 129 ? 13.136 -6.081 0.244 1.00 90.12 129 ARG A C 1
ATOM 1047 O O . ARG A 1 129 ? 13.139 -7.116 -0.420 1.00 90.12 129 ARG A O 1
ATOM 1054 N N . GLU A 1 130 ? 12.070 -5.661 0.930 1.00 90.81 130 GLU A N 1
ATOM 1055 C CA . GLU A 1 130 ? 10.782 -6.364 0.898 1.00 90.81 130 GLU A CA 1
ATOM 1056 C C . GLU A 1 130 ? 10.187 -6.410 -0.517 1.00 90.81 130 GLU A C 1
ATOM 1058 O O . GLU A 1 130 ? 9.476 -7.359 -0.836 1.00 90.81 130 GLU A O 1
ATOM 1063 N N . VAL A 1 131 ? 10.549 -5.470 -1.405 1.00 92.00 131 VAL A N 1
ATOM 1064 C CA . VAL A 1 131 ? 10.223 -5.547 -2.840 1.00 92.00 131 VAL A CA 1
ATOM 1065 C C . VAL A 1 131 ? 10.820 -6.816 -3.436 1.00 92.00 131 VAL A C 1
ATOM 1067 O O . VAL A 1 131 ? 10.094 -7.632 -3.991 1.00 92.00 131 VAL A O 1
ATOM 1070 N N . ARG A 1 132 ? 12.136 -7.018 -3.280 1.00 92.31 132 ARG A N 1
ATOM 1071 C CA . ARG A 1 132 ? 12.835 -8.195 -3.819 1.00 92.31 132 ARG A CA 1
ATOM 1072 C C . ARG A 1 132 ? 12.266 -9.483 -3.235 1.00 92.31 132 ARG A C 1
ATOM 1074 O O . ARG A 1 132 ? 11.943 -10.391 -3.986 1.00 92.31 132 ARG A O 1
ATOM 1081 N N . ARG A 1 133 ? 12.092 -9.523 -1.914 1.00 92.69 133 ARG A N 1
ATOM 1082 C CA . ARG A 1 133 ? 11.532 -10.682 -1.217 1.00 92.69 133 ARG A CA 1
ATOM 1083 C C . ARG A 1 133 ? 10.125 -11.027 -1.713 1.00 92.69 133 ARG A C 1
ATOM 1085 O O . ARG A 1 133 ? 9.833 -12.195 -1.932 1.00 92.69 133 ARG A O 1
ATOM 1092 N N . SER A 1 134 ? 9.265 -10.025 -1.896 1.00 93.69 134 SER A N 1
ATOM 1093 C CA . SER A 1 134 ? 7.899 -10.234 -2.390 1.00 93.69 134 SER A CA 1
ATOM 1094 C C . SER A 1 134 ? 7.894 -10.697 -3.845 1.00 93.69 134 SER A C 1
ATOM 1096 O O . SER A 1 134 ? 7.131 -11.589 -4.19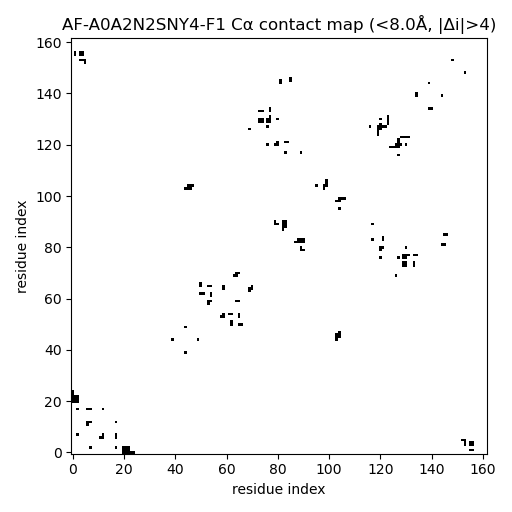1 1.00 93.69 134 SER A O 1
ATOM 1098 N N . MET A 1 135 ? 8.771 -10.142 -4.688 1.00 93.44 135 MET A N 1
ATOM 1099 C CA . MET A 1 135 ? 8.933 -10.597 -6.071 1.00 93.44 135 MET A CA 1
ATOM 1100 C C . MET A 1 135 ? 9.396 -12.053 -6.139 1.00 93.44 135 MET A C 1
ATOM 1102 O O . MET A 1 135 ? 8.801 -12.835 -6.867 1.00 93.44 135 MET A O 1
ATOM 1106 N N . GLU A 1 136 ? 10.408 -12.432 -5.352 1.00 94.06 136 GLU A N 1
ATOM 1107 C CA . GLU A 1 136 ? 10.895 -13.815 -5.268 1.00 94.06 136 GLU A CA 1
ATOM 1108 C C . GLU A 1 136 ? 9.797 -14.768 -4.786 1.00 94.06 136 GLU A C 1
ATOM 1110 O O . GLU A 1 136 ? 9.588 -15.819 -5.386 1.00 94.06 136 GLU A O 1
ATOM 1115 N N . TRP A 1 137 ? 9.059 -14.383 -3.741 1.00 93.81 137 TRP A N 1
ATOM 1116 C CA . TRP A 1 137 ? 7.953 -15.177 -3.207 1.00 93.81 137 TRP A CA 1
ATOM 1117 C C . TRP A 1 137 ? 6.829 -15.393 -4.230 1.00 93.81 137 TRP A C 1
ATOM 1119 O O . TRP A 1 137 ? 6.278 -16.488 -4.304 1.00 93.81 137 TRP A O 1
ATOM 1129 N N . LEU A 1 138 ? 6.516 -14.374 -5.031 1.00 91.25 138 LEU A N 1
ATOM 1130 C CA . LEU A 1 138 ? 5.461 -14.420 -6.047 1.00 91.25 138 LEU A CA 1
ATOM 1131 C C . LEU A 1 138 ? 5.955 -14.912 -7.419 1.00 91.25 138 LEU A C 1
ATOM 1133 O O . LEU A 1 138 ? 5.169 -14.968 -8.360 1.00 91.25 138 LEU A O 1
ATOM 1137 N N . GLY A 1 139 ? 7.244 -15.238 -7.563 1.00 93.69 139 GLY A N 1
ATOM 1138 C CA . GLY A 1 139 ? 7.832 -15.635 -8.845 1.00 93.69 139 GLY A CA 1
ATOM 1139 C C . GLY A 1 139 ? 7.827 -14.529 -9.911 1.00 93.69 139 GLY A C 1
ATOM 1140 O O . GLY A 1 139 ? 7.819 -14.830 -11.102 1.00 93.69 139 GLY A O 1
ATOM 1141 N N . LEU A 1 140 ? 7.823 -13.256 -9.502 1.00 92.88 140 LEU A N 1
ATOM 1142 C CA . LEU A 1 140 ? 7.734 -12.094 -10.389 1.00 92.88 140 LEU A CA 1
ATOM 1143 C C . LEU A 1 140 ? 9.114 -11.559 -10.783 1.00 92.88 140 LEU A C 1
ATOM 1145 O O . LEU A 1 140 ? 10.030 -11.455 -9.964 1.00 92.88 140 LEU A O 1
ATOM 1149 N N . ARG A 1 141 ? 9.237 -11.106 -12.029 1.00 92.06 141 ARG A N 1
ATOM 1150 C CA . ARG A 1 141 ? 10.361 -10.308 -12.532 1.00 92.06 141 ARG A CA 1
ATOM 1151 C C . ARG A 1 141 ? 9.944 -8.852 -12.673 1.00 92.06 141 ARG A C 1
ATOM 1153 O O . ARG A 1 141 ? 8.767 -8.509 -12.714 1.00 92.06 141 ARG A O 1
ATOM 1160 N N . ASP A 1 142 ? 10.934 -7.976 -12.813 1.00 88.50 142 ASP A N 1
ATOM 1161 C CA . ASP A 1 142 ? 10.683 -6.545 -13.011 1.00 88.50 142 ASP A CA 1
ATOM 1162 C C . ASP A 1 142 ? 9.859 -6.268 -14.274 1.00 88.50 142 ASP A C 1
ATOM 1164 O O . ASP A 1 142 ? 9.110 -5.292 -14.315 1.00 88.50 142 ASP A O 1
ATOM 1168 N N . ASP A 1 143 ? 9.991 -7.115 -15.292 1.00 89.31 143 ASP A N 1
ATOM 1169 C CA . ASP A 1 143 ? 9.217 -7.025 -16.526 1.00 89.31 143 ASP A CA 1
ATOM 1170 C C . ASP A 1 143 ? 7.767 -7.474 -16.380 1.00 89.31 143 ASP A C 1
ATOM 1172 O O . ASP A 1 143 ? 6.954 -7.116 -17.225 1.00 89.31 143 ASP A O 1
ATOM 1176 N N . ASP A 1 144 ? 7.422 -8.201 -15.322 1.00 87.62 144 ASP A N 1
ATOM 1177 C CA . ASP A 1 144 ? 6.044 -8.627 -15.086 1.00 87.62 144 ASP A CA 1
ATOM 1178 C C . ASP A 1 144 ? 5.231 -7.498 -14.405 1.00 87.62 144 ASP A C 1
ATOM 1180 O O . ASP A 1 144 ? 4.009 -7.447 -14.512 1.00 87.62 144 ASP A O 1
ATOM 1184 N N . LEU A 1 145 ? 5.906 -6.521 -13.777 1.00 87.94 145 LEU A N 1
ATOM 1185 C CA . LEU A 1 145 ? 5.296 -5.333 -13.166 1.00 87.94 145 LEU A CA 1
ATOM 1186 C C . LEU A 1 145 ? 4.983 -4.264 -14.222 1.00 87.94 145 LEU A C 1
ATOM 1188 O O . LEU A 1 145 ? 5.707 -3.273 -14.366 1.00 87.94 145 LEU A O 1
ATOM 1192 N N . ARG A 1 146 ? 3.926 -4.488 -15.004 1.00 83.50 146 ARG A N 1
ATOM 1193 C CA . ARG A 1 146 ? 3.500 -3.588 -16.084 1.00 83.50 146 ARG A CA 1
ATOM 1194 C C . ARG A 1 146 ? 2.013 -3.287 -15.998 1.00 83.50 146 ARG A C 1
ATOM 1196 O O . ARG A 1 146 ? 1.197 -4.167 -15.755 1.00 83.50 146 ARG A O 1
ATOM 1203 N N . ILE A 1 147 ? 1.670 -2.042 -16.308 1.00 76.94 147 ILE A N 1
ATOM 1204 C CA . ILE A 1 147 ? 0.291 -1.610 -16.540 1.00 76.94 147 ILE A CA 1
ATOM 1205 C C . ILE A 1 147 ? 0.172 -1.382 -18.042 1.00 76.94 147 ILE A C 1
ATOM 1207 O O . ILE A 1 147 ? 0.510 -0.317 -18.556 1.00 76.94 147 ILE A O 1
ATOM 1211 N N . ASN A 1 148 ? -0.186 -2.446 -18.757 1.00 78.69 148 ASN A N 1
ATOM 1212 C CA . ASN A 1 148 ? -0.158 -2.516 -20.219 1.00 78.69 148 ASN A CA 1
ATOM 1213 C C . ASN A 1 148 ? -1.551 -2.618 -20.856 1.00 78.69 148 ASN A C 1
ATOM 1215 O O . ASN A 1 148 ? -1.655 -2.559 -22.081 1.00 78.69 148 ASN A O 1
ATOM 1219 N N . LEU A 1 149 ? -2.609 -2.775 -20.059 1.00 77.06 149 LEU A N 1
ATOM 1220 C CA . LEU A 1 149 ? -3.971 -2.801 -20.576 1.00 77.06 149 LEU A CA 1
ATOM 1221 C C . LEU A 1 149 ? -4.498 -1.373 -20.811 1.00 77.06 149 LEU A C 1
ATOM 1223 O O . LEU A 1 149 ? -4.072 -0.432 -20.132 1.00 77.06 149 LEU A O 1
ATOM 1227 N N . PRO A 1 150 ? -5.418 -1.184 -21.776 1.00 76.19 150 PRO A N 1
ATOM 1228 C CA . PRO A 1 150 ? -5.997 0.123 -22.056 1.00 76.19 150 PRO A CA 1
ATOM 1229 C C . PRO A 1 150 ? -6.747 0.685 -20.841 1.00 76.19 150 PRO A C 1
ATOM 1231 O O . PRO A 1 150 ? -7.222 -0.047 -19.972 1.00 76.19 150 PRO A O 1
ATOM 1234 N N . LYS A 1 151 ? -6.898 2.014 -20.810 1.00 69.44 151 LYS A N 1
ATOM 1235 C CA . LYS A 1 151 ? -7.709 2.713 -19.804 1.00 69.44 151 LYS A CA 1
ATOM 1236 C C . LYS A 1 151 ? -9.101 2.071 -19.708 1.00 69.44 151 LYS A C 1
ATOM 1238 O O . LYS A 1 151 ? -9.744 1.864 -20.734 1.00 69.44 151 LYS A O 1
ATOM 1243 N N . GLY A 1 152 ? -9.557 1.780 -18.490 1.00 68.00 152 GLY A N 1
ATOM 1244 C CA . GLY A 1 152 ? -10.822 1.082 -18.237 1.00 68.00 152 GLY A CA 1
ATOM 1245 C C . GLY A 1 152 ? -10.693 -0.427 -18.022 1.00 68.00 152 GLY A C 1
ATOM 1246 O O . GLY A 1 152 ? -11.604 -1.025 -17.466 1.00 68.00 152 GLY A O 1
ATOM 1247 N N . ALA A 1 153 ? -9.569 -1.052 -18.389 1.00 69.62 153 ALA A N 1
ATOM 1248 C CA . ALA A 1 153 ? -9.388 -2.497 -18.213 1.00 69.62 153 ALA A CA 1
ATOM 1249 C C . ALA A 1 153 ? -9.258 -2.935 -16.743 1.00 69.62 153 ALA A C 1
ATOM 1251 O O . ALA A 1 153 ? -9.570 -4.076 -16.409 1.00 69.62 153 ALA A O 1
ATOM 1252 N N . TYR A 1 154 ? -8.803 -2.028 -15.876 1.00 66.81 154 TYR A N 1
ATOM 1253 C CA . TYR A 1 154 ? -8.665 -2.252 -14.434 1.00 66.81 154 TYR A CA 1
ATOM 1254 C C . TYR A 1 154 ? -9.752 -1.542 -13.617 1.00 66.81 154 TYR A C 1
ATOM 1256 O O . TYR A 1 154 ? -9.800 -1.708 -12.398 1.00 66.81 154 TYR A O 1
ATOM 1264 N N . ASP A 1 155 ? -10.607 -0.743 -14.264 1.00 66.12 155 ASP A N 1
ATOM 1265 C CA . ASP A 1 155 ? -11.652 -0.006 -13.562 1.00 66.12 155 ASP A CA 1
ATOM 1266 C C . ASP A 1 155 ? -12.719 -1.004 -13.084 1.00 66.12 155 ASP A C 1
ATOM 1268 O O . ASP A 1 155 ? -13.108 -1.908 -13.837 1.00 66.12 155 ASP A O 1
ATOM 1272 N N . PRO A 1 156 ? -13.222 -0.877 -11.844 1.00 57.69 156 PRO A N 1
ATOM 1273 C CA . PRO A 1 156 ? -14.359 -1.675 -11.424 1.00 57.69 156 PRO A CA 1
ATOM 1274 C C . PRO A 1 156 ? -15.527 -1.385 -12.376 1.00 57.69 156 PRO A C 1
ATOM 1276 O O . PRO A 1 156 ? -15.721 -0.227 -12.763 1.00 57.69 156 PRO A O 1
ATOM 1279 N N . PRO A 1 157 ? -16.315 -2.403 -12.761 1.00 61.50 157 PRO A N 1
ATOM 1280 C CA . PRO A 1 157 ? -17.452 -2.207 -13.634 1.00 61.50 157 PRO A CA 1
ATOM 1281 C C . PRO A 1 157 ? -18.361 -1.219 -12.920 1.00 61.50 157 PRO A C 1
ATOM 1283 O O . PRO A 1 157 ? -18.882 -1.501 -11.837 1.00 61.50 157 PRO A O 1
ATOM 1286 N N . LEU A 1 158 ? -18.487 -0.017 -13.488 1.00 56.09 158 LEU A N 1
ATOM 1287 C CA . LEU A 1 158 ? -19.435 0.958 -12.987 1.00 56.09 158 LEU A CA 1
ATOM 1288 C C . LEU A 1 158 ? -20.779 0.237 -12.982 1.00 56.09 158 LEU A C 1
ATOM 1290 O O . LEU A 1 158 ? -21.203 -0.264 -14.022 1.00 56.09 158 LEU A O 1
ATOM 1294 N N . LEU A 1 159 ? -21.420 0.149 -11.815 1.00 50.31 159 LEU A N 1
ATOM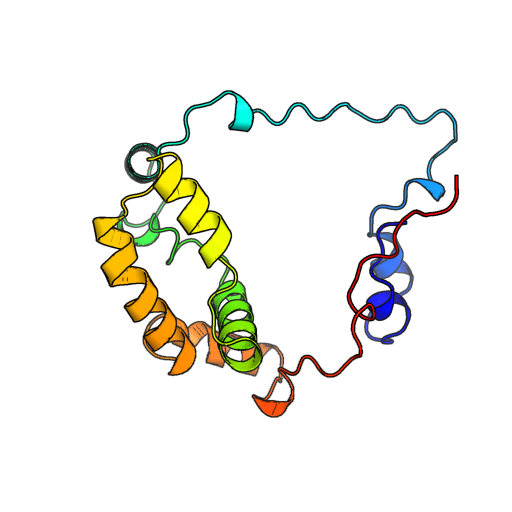 1295 C CA . LEU A 1 159 ? -22.805 -0.296 -11.680 1.00 50.31 159 LEU A CA 1
ATOM 1296 C C . LEU A 1 159 ? -23.702 0.752 -12.359 1.00 50.31 159 LEU A C 1
ATOM 1298 O O . LEU A 1 159 ? -24.423 1.499 -11.709 1.00 50.31 159 LEU A O 1
ATOM 1302 N N . ARG A 1 160 ? -23.590 0.876 -13.677 1.00 45.62 160 ARG A N 1
ATOM 1303 C CA . ARG A 1 160 ? -24.596 1.468 -14.536 1.00 45.62 160 ARG A CA 1
ATOM 1304 C C . ARG A 1 160 ? -25.423 0.289 -14.980 1.00 45.62 160 ARG A C 1
ATOM 1306 O O . ARG A 1 160 ? -24.951 -0.478 -15.800 1.00 45.62 160 ARG A O 1
ATOM 1313 N N . ASP A 1 161 ? -26.512 0.088 -14.257 1.00 43.47 161 ASP A N 1
ATOM 1314 C CA . ASP A 1 161 ? -27.787 -0.447 -14.729 1.00 43.47 161 ASP A CA 1
ATOM 1315 C C . ASP A 1 161 ? -28.701 -0.454 -13.498 1.00 43.47 161 ASP A C 1
ATOM 1317 O O . ASP A 1 161 ? -28.644 -1.357 -12.656 1.00 43.47 161 ASP A O 1
ATOM 1321 N N . ALA A 1 162 ? -29.438 0.649 -13.359 1.00 39.34 162 ALA A N 1
ATOM 1322 C CA . ALA A 1 162 ? -30.642 0.751 -12.547 1.00 39.34 162 ALA A CA 1
ATOM 1323 C C . ALA A 1 162 ? -31.843 0.567 -13.477 1.00 39.34 162 ALA A C 1
ATOM 1325 O O . ALA A 1 162 ? -31.769 1.110 -14.605 1.00 39.34 162 ALA A O 1
#

pLDDT: mean 83.14, std 11.02, range [39.34, 94.31]

Foldseek 3Di:
DQQFPCVVPVPPDDPVRSVVDDDCVPDPPPDDDDDDDPCVVVDDAALVVQLVVCVVVCVDVDSVCSPPLNVDDLCLLLVQLLCCVAVVAGPCPVVVVVCVVVVNDDPVVCVPVVVVSSVCSPVCHDSVVSNVVVCVVVVHDPVNSDPPDDPPSRDGPPPPDD

Nearest PDB structures (foldseek):
  6n67-assembly1_A  TM=2.959E-01  e=7.285E+00  Thermochaetoides thermophila DSM 1495

Mean predicted aligned error: 8.55 Å